Protein AF-A0A1M6PK10-F1 (afdb_monomer_lite)

Secondary structure (DSSP, 8-state):
----TTPPPSEEEEEETTEEEEEEEETTTTEEEEEEEE--SGGG--TT-TTHHHHHHHHHHHTT--GGG-GGGG--S--SSS--EEEEEE-TTS-EEEEEEE----GGG---

Radius of gyration: 14.65 Å; chains: 1; bounding box: 34×31×40 Å

Sequence (112 aa):
MFICLGCVADYVSIFTDGILYEYTYDSSLKKYKEKSKQVSVEDLVFEGGAQDDIKEIYESVVANENWNKNPKKYGDENCFDGSQTFYTVYKTDNQIESMYMRCWTPTDFRNE

pLDDT: mean 78.81, std 11.25, range [48.25, 96.19]

Structure (mmCIF, N/CA/C/O backbone):
data_AF-A0A1M6PK10-F1
#
_entry.id   AF-A0A1M6PK10-F1
#
loop_
_atom_site.group_PDB
_atom_site.id
_atom_site.type_symbol
_atom_site.label_atom_id
_atom_site.label_alt_id
_atom_site.label_comp_id
_atom_site.label_asym_id
_atom_site.label_entity_id
_atom_site.label_seq_id
_atom_site.pdbx_PDB_ins_code
_atom_site.Cartn_x
_atom_site.Cartn_y
_atom_site.Cartn_z
_atom_site.occupancy
_atom_site.B_iso_or_equiv
_atom_site.auth_seq_id
_atom_site.auth_comp_id
_atom_site.auth_asym_id
_atom_site.auth_atom_id
_atom_site.pdbx_PDB_model_num
ATOM 1 N N . MET A 1 1 ? 13.607 -3.681 16.629 1.00 52.03 1 MET A N 1
ATOM 2 C CA . MET A 1 1 ? 12.131 -3.741 16.673 1.00 52.03 1 MET A CA 1
ATOM 3 C C . MET A 1 1 ? 11.727 -5.119 16.168 1.00 52.03 1 MET A C 1
ATOM 5 O O . MET A 1 1 ? 12.350 -5.573 15.220 1.00 52.03 1 MET A O 1
ATOM 9 N N . PHE A 1 2 ? 10.812 -5.828 16.832 1.00 55.81 2 PHE A N 1
ATOM 10 C CA . PHE A 1 2 ? 10.370 -7.158 16.386 1.00 55.81 2 PHE A CA 1
ATOM 11 C C . PHE A 1 2 ? 9.058 -7.025 15.616 1.00 55.81 2 PHE A C 1
ATOM 13 O O . PHE A 1 2 ? 8.165 -6.306 16.059 1.00 55.81 2 PHE A O 1
ATOM 20 N N . ILE A 1 3 ? 8.938 -7.737 14.495 1.00 62.16 3 ILE A N 1
ATOM 21 C CA . ILE A 1 3 ? 7.671 -7.882 13.774 1.00 62.16 3 ILE A CA 1
ATOM 22 C C . ILE A 1 3 ? 6.715 -8.651 14.688 1.00 62.16 3 ILE A C 1
ATOM 24 O O . ILE A 1 3 ? 6.988 -9.795 15.055 1.00 62.16 3 ILE A O 1
ATOM 28 N N . CYS A 1 4 ? 5.601 -8.029 15.066 1.00 68.94 4 CYS A N 1
ATOM 29 C CA . CYS A 1 4 ? 4.554 -8.713 15.811 1.00 68.94 4 CYS A CA 1
ATOM 30 C C . CYS A 1 4 ? 3.501 -9.273 14.851 1.00 68.94 4 CYS A C 1
ATOM 32 O O . CYS A 1 4 ? 2.744 -8.525 14.234 1.00 68.94 4 CYS A O 1
ATOM 34 N N . LEU A 1 5 ? 3.418 -10.600 14.766 1.00 72.19 5 LEU A N 1
ATOM 35 C CA . LEU A 1 5 ? 2.358 -11.279 14.026 1.00 72.19 5 LEU A CA 1
ATOM 36 C C . LEU A 1 5 ? 1.073 -11.302 14.863 1.00 72.19 5 LEU A C 1
ATOM 38 O O . LEU A 1 5 ? 1.080 -11.748 16.008 1.00 72.19 5 LEU A O 1
ATOM 42 N N . GLY A 1 6 ? -0.029 -10.817 14.288 1.00 75.81 6 GLY A N 1
ATOM 43 C CA . GLY A 1 6 ? -1.326 -10.720 14.968 1.00 75.81 6 GLY A CA 1
ATOM 44 C C . GLY A 1 6 ? -1.508 -9.464 15.828 1.00 75.81 6 GLY A C 1
ATOM 45 O O . GLY A 1 6 ? -2.573 -9.291 16.420 1.00 75.81 6 GLY A O 1
ATOM 46 N N . CYS A 1 7 ? -0.511 -8.575 15.883 1.00 83.88 7 CYS A N 1
ATOM 47 C CA . CYS A 1 7 ? -0.708 -7.239 16.433 1.00 83.88 7 CYS A CA 1
ATOM 48 C C . CYS A 1 7 ? -1.538 -6.372 15.485 1.00 83.88 7 CYS A C 1
ATOM 50 O O . CYS A 1 7 ? -1.535 -6.548 14.267 1.00 83.88 7 CYS A O 1
ATOM 52 N N . VAL A 1 8 ? -2.236 -5.406 16.074 1.00 86.25 8 VAL A N 1
ATOM 53 C CA . VAL A 1 8 ? -2.940 -4.369 15.327 1.00 86.25 8 VAL A CA 1
ATOM 54 C C . VAL A 1 8 ? -1.909 -3.456 14.667 1.00 86.25 8 VAL A C 1
ATOM 56 O O . VAL A 1 8 ? -0.956 -3.043 15.324 1.00 86.25 8 VAL A O 1
ATOM 59 N N . ALA A 1 9 ? -2.094 -3.160 13.382 1.00 85.94 9 ALA A N 1
ATOM 60 C CA . ALA A 1 9 ? -1.279 -2.179 12.681 1.00 85.94 9 ALA A CA 1
ATOM 61 C C . ALA A 1 9 ? -1.741 -0.765 13.054 1.00 85.94 9 ALA A C 1
ATOM 63 O O . ALA A 1 9 ? -2.940 -0.490 13.089 1.00 85.94 9 ALA A O 1
ATOM 64 N N . ASP A 1 10 ? -0.801 0.145 13.298 1.00 85.69 10 ASP A N 1
ATOM 65 C CA . ASP A 1 10 ? -1.141 1.540 13.597 1.00 85.69 10 ASP A CA 1
ATOM 66 C C . ASP A 1 10 ? -1.719 2.259 12.370 1.00 85.69 10 ASP A C 1
ATOM 68 O O . ASP A 1 10 ? -2.619 3.095 12.500 1.00 85.69 10 ASP A O 1
ATOM 72 N N . TYR A 1 11 ? -1.241 1.899 11.176 1.00 86.94 11 TYR A N 1
ATOM 73 C CA . TYR A 1 11 ? -1.631 2.496 9.904 1.00 86.94 11 TYR A CA 1
ATOM 74 C C . TYR A 1 11 ? -1.709 1.436 8.795 1.00 86.94 11 TYR A C 1
ATOM 76 O O . TYR A 1 11 ? -0.841 0.569 8.697 1.00 86.94 11 TYR A O 1
ATOM 84 N N . VAL A 1 12 ? -2.754 1.501 7.968 1.00 89.00 12 VAL A N 1
ATOM 85 C CA . VAL A 1 12 ? -2.955 0.639 6.793 1.00 89.00 12 VAL A CA 1
ATOM 86 C C . VAL A 1 12 ? -3.429 1.499 5.627 1.00 89.00 12 VAL A C 1
ATOM 88 O O . VAL A 1 12 ? -4.376 2.266 5.784 1.00 89.00 12 VAL A O 1
ATOM 91 N N . SER A 1 13 ? -2.823 1.316 4.454 1.00 89.56 13 SER A N 1
ATOM 92 C CA . SER A 1 13 ? -3.229 1.990 3.218 1.00 89.56 13 SER A CA 1
ATOM 93 C C . SER A 1 13 ? -3.573 0.988 2.132 1.00 89.56 13 SER A C 1
ATOM 95 O O . SER A 1 13 ? -2.850 0.015 1.925 1.00 89.56 13 SER A O 1
ATOM 97 N N . ILE A 1 14 ? -4.682 1.234 1.438 1.00 89.75 14 ILE A N 1
ATOM 98 C CA . ILE A 1 14 ? -5.185 0.398 0.348 1.00 89.75 14 ILE A CA 1
ATOM 99 C C . ILE A 1 14 ? -5.479 1.306 -0.839 1.00 89.75 14 ILE A C 1
ATOM 101 O O . ILE A 1 14 ? -6.290 2.224 -0.731 1.00 89.75 14 ILE A O 1
ATOM 105 N N . PHE A 1 15 ? -4.839 1.038 -1.973 1.00 89.25 15 PHE A N 1
ATOM 106 C CA . PHE A 1 15 ? -5.110 1.732 -3.226 1.00 89.25 15 PHE A CA 1
ATOM 107 C C . PHE A 1 15 ? -5.795 0.780 -4.206 1.00 89.25 15 PHE A C 1
ATOM 109 O O . PHE A 1 15 ? -5.266 -0.290 -4.503 1.00 89.25 15 PHE A O 1
ATOM 116 N N . THR A 1 16 ? -6.975 1.163 -4.688 1.00 89.00 16 THR A N 1
ATOM 117 C CA . THR A 1 16 ? -7.750 0.392 -5.669 1.00 89.00 16 THR A CA 1
ATOM 118 C C . THR A 1 16 ? -8.573 1.337 -6.527 1.00 89.00 16 THR A C 1
ATOM 120 O O . THR A 1 16 ? -9.174 2.274 -6.006 1.00 89.00 16 THR A O 1
ATOM 123 N N . ASP A 1 17 ? -8.595 1.106 -7.840 1.00 86.12 17 ASP A N 1
ATOM 124 C CA . ASP A 1 17 ? -9.446 1.824 -8.801 1.00 86.12 17 ASP A CA 1
ATOM 125 C C . ASP A 1 17 ? -9.423 3.365 -8.667 1.00 86.12 17 ASP A C 1
ATOM 127 O O . ASP A 1 17 ? -10.453 4.031 -8.774 1.00 86.12 17 ASP A O 1
ATOM 131 N N . GLY A 1 18 ? -8.248 3.952 -8.400 1.00 88.06 18 GLY A N 1
ATOM 132 C CA . GLY A 1 18 ? -8.095 5.407 -8.235 1.00 88.06 18 GLY A CA 1
ATOM 133 C C . GLY A 1 18 ? -8.624 5.961 -6.905 1.00 88.06 18 GLY A C 1
ATOM 134 O O . GLY A 1 18 ? -8.842 7.167 -6.764 1.00 88.06 18 GLY A O 1
ATOM 135 N N . ILE A 1 19 ? -8.856 5.096 -5.918 1.00 91.50 19 ILE A N 1
ATOM 136 C CA . ILE A 1 19 ? -9.257 5.470 -4.564 1.00 91.50 19 ILE A CA 1
ATOM 137 C C . ILE A 1 19 ? -8.180 5.000 -3.592 1.00 91.50 19 ILE A C 1
ATOM 139 O O . ILE A 1 19 ? -7.813 3.824 -3.567 1.00 91.50 19 ILE A O 1
ATOM 143 N N . LEU A 1 20 ? -7.698 5.925 -2.766 1.00 91.81 20 LEU A N 1
ATOM 144 C CA . LEU A 1 20 ? -6.823 5.622 -1.643 1.00 91.81 20 LEU A CA 1
ATOM 145 C C . LEU A 1 20 ? -7.639 5.615 -0.354 1.00 91.81 20 LEU A C 1
ATOM 147 O O . LEU A 1 20 ? -8.188 6.647 0.038 1.00 91.81 20 LEU A O 1
ATOM 151 N N . TYR A 1 21 ? -7.682 4.457 0.294 1.00 93.06 21 TYR A N 1
ATOM 152 C CA . TYR A 1 21 ? -8.220 4.263 1.633 1.00 93.06 21 TYR A CA 1
ATOM 153 C C . TYR A 1 21 ? -7.073 4.239 2.638 1.00 93.06 21 TYR A C 1
ATOM 155 O O . TYR A 1 21 ? -6.098 3.511 2.461 1.00 93.06 21 TYR A O 1
ATOM 163 N N . GLU A 1 22 ? -7.207 5.011 3.706 1.00 92.62 22 GLU A N 1
ATOM 164 C CA . GLU A 1 22 ? -6.247 5.108 4.798 1.00 92.62 22 GLU A CA 1
ATOM 165 C C . GLU A 1 22 ? -6.956 4.787 6.113 1.00 92.62 22 GLU A C 1
ATOM 167 O O . GLU A 1 22 ? -7.971 5.394 6.464 1.00 92.62 22 GLU A O 1
ATOM 172 N N . TYR A 1 23 ? -6.400 3.845 6.863 1.00 94.00 23 TYR A N 1
ATOM 173 C CA . TYR A 1 23 ? -6.914 3.396 8.146 1.00 94.00 23 TYR A CA 1
ATOM 174 C C . TYR A 1 23 ? -5.883 3.682 9.226 1.00 94.00 23 TYR A C 1
ATOM 176 O O . TYR A 1 23 ? -4.754 3.210 9.152 1.00 94.00 23 TYR A O 1
ATOM 184 N N . THR A 1 24 ? -6.274 4.416 10.264 1.00 94.31 24 THR A N 1
ATOM 185 C CA . THR A 1 24 ? -5.438 4.631 11.456 1.00 94.31 24 THR A CA 1
ATOM 186 C C . THR A 1 24 ? -6.108 4.000 12.662 1.00 94.31 24 THR A C 1
ATOM 188 O O . THR A 1 24 ? -7.291 4.255 12.909 1.00 94.31 24 THR A O 1
ATOM 191 N N . TYR A 1 25 ? -5.387 3.177 13.420 1.00 93.94 25 TYR A N 1
ATOM 192 C CA . TYR A 1 25 ? -5.951 2.562 14.614 1.00 93.94 25 TYR A CA 1
ATOM 193 C C . TYR A 1 25 ? -6.084 3.583 15.749 1.00 93.94 25 TYR A C 1
ATOM 195 O O . TYR A 1 25 ? -5.116 4.203 16.183 1.00 93.94 25 TYR A O 1
ATOM 203 N N . ASP A 1 26 ? -7.302 3.758 16.257 1.00 94.38 26 ASP A N 1
ATOM 204 C CA . ASP A 1 26 ? -7.568 4.554 17.448 1.00 94.38 26 ASP A CA 1
ATOM 205 C C . ASP A 1 26 ? -7.573 3.638 18.674 1.00 94.38 26 ASP A C 1
ATOM 207 O O . ASP A 1 26 ? -8.531 2.898 18.917 1.00 94.38 26 ASP A O 1
ATOM 211 N N . SER A 1 27 ? -6.505 3.706 19.469 1.00 91.88 27 SER A N 1
ATOM 212 C CA . SER A 1 27 ? -6.340 2.889 20.674 1.00 91.88 27 SER A CA 1
ATOM 213 C C . SER A 1 27 ? -7.371 3.191 21.766 1.00 91.88 27 SER A C 1
ATOM 215 O O . SER A 1 27 ? -7.719 2.293 22.535 1.00 91.88 27 SER A O 1
ATOM 217 N N . SER A 1 28 ? -7.914 4.414 21.813 1.00 94.69 28 SER A N 1
ATOM 218 C CA . SER A 1 28 ? -8.947 4.799 22.782 1.00 94.69 28 SER A CA 1
ATOM 219 C C . SER A 1 28 ? -10.300 4.168 22.447 1.00 94.69 28 SER A C 1
ATOM 221 O O . SER A 1 28 ? -11.034 3.748 23.341 1.00 94.69 28 SER A O 1
ATOM 223 N N . LEU A 1 29 ? -10.601 4.041 21.152 1.00 94.44 29 LEU A N 1
ATOM 224 C CA . LEU A 1 29 ? -11.852 3.473 20.647 1.00 94.44 29 LEU A CA 1
ATOM 225 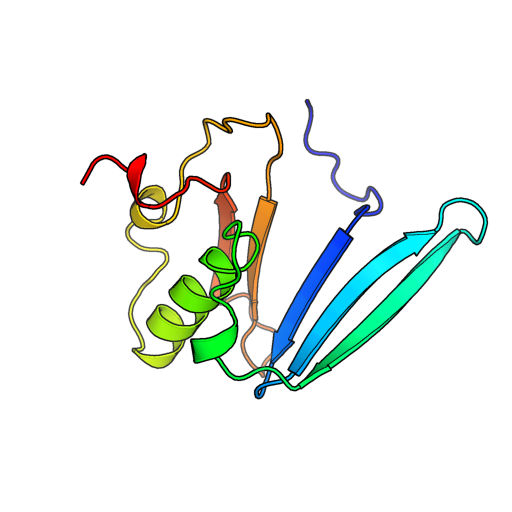C C . LEU A 1 29 ? -11.735 1.994 20.257 1.00 94.44 29 LEU A C 1
ATOM 227 O O . LEU A 1 29 ? -12.748 1.372 19.941 1.00 94.44 29 LEU A O 1
ATOM 231 N N . LYS A 1 30 ? -10.515 1.444 20.262 1.00 92.81 30 LYS A N 1
ATOM 232 C CA . LYS A 1 30 ? -10.168 0.090 19.806 1.00 92.81 30 LYS A CA 1
ATOM 233 C C . LYS A 1 30 ? -10.713 -0.237 18.412 1.00 92.81 30 LYS A C 1
ATOM 235 O O . LYS A 1 30 ? -11.230 -1.327 18.174 1.00 92.81 30 LYS A O 1
ATOM 240 N N . LYS A 1 31 ? -10.637 0.725 17.491 1.00 95.06 31 LYS A N 1
ATOM 241 C CA . LYS A 1 31 ? -11.123 0.574 16.112 1.00 95.06 31 LYS A CA 1
ATOM 242 C C . LYS A 1 31 ? -10.320 1.425 15.142 1.00 95.06 31 LYS A C 1
ATOM 244 O O . LYS A 1 31 ? -9.726 2.424 15.539 1.00 95.06 31 LYS A O 1
ATOM 249 N N . TYR A 1 32 ? -10.370 1.070 13.865 1.00 95.81 32 TYR A N 1
ATOM 250 C CA . TYR A 1 32 ? -9.801 1.900 12.811 1.00 95.81 32 TYR A CA 1
ATOM 251 C C . TYR A 1 32 ? -10.690 3.108 12.501 1.00 95.81 32 TYR A C 1
ATOM 253 O O . TYR A 1 32 ? -11.921 3.019 12.486 1.00 95.81 32 TYR A O 1
ATOM 261 N N . LYS A 1 33 ? -10.042 4.244 12.248 1.00 96.19 33 LYS A N 1
ATOM 262 C CA . LYS A 1 33 ? -10.624 5.424 11.612 1.00 96.19 33 LYS A CA 1
ATOM 263 C C . LYS A 1 33 ? -10.253 5.389 10.137 1.00 96.19 33 LYS A C 1
ATOM 265 O O . LYS A 1 33 ? -9.071 5.432 9.816 1.00 96.19 33 LYS A O 1
ATOM 270 N N . GLU A 1 34 ? -11.263 5.308 9.283 1.00 95.56 34 GLU A N 1
ATOM 271 C CA . GLU A 1 34 ? -11.109 5.325 7.830 1.00 95.56 34 GLU A CA 1
ATOM 272 C C . GLU A 1 34 ? -11.129 6.762 7.299 1.00 95.56 34 GLU A C 1
ATOM 274 O O . GLU A 1 34 ? -11.912 7.603 7.757 1.00 95.56 34 GLU A O 1
ATOM 279 N N . LYS A 1 35 ? -10.285 7.027 6.307 1.00 94.88 35 LYS A N 1
ATOM 280 C CA . LYS A 1 3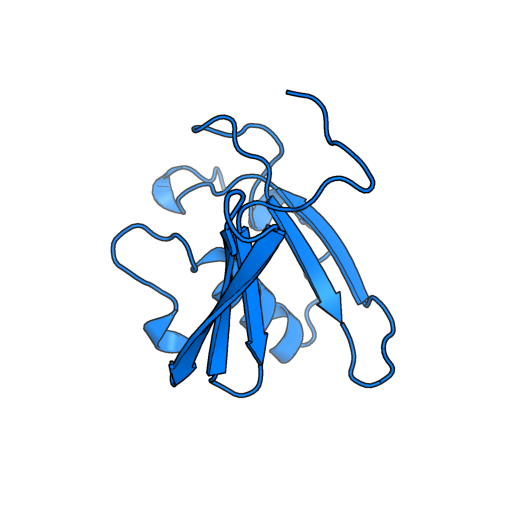5 ? -10.375 8.164 5.395 1.00 94.88 35 LYS A CA 1
ATOM 281 C C . LYS A 1 35 ? -10.205 7.645 3.974 1.00 94.88 35 LYS A C 1
ATOM 283 O O . LYS A 1 35 ? -9.404 6.748 3.744 1.00 94.88 35 LYS A O 1
ATOM 288 N N . SER A 1 36 ? -10.921 8.233 3.026 1.00 93.81 36 SER A N 1
ATOM 289 C CA . SER A 1 36 ? -10.783 7.900 1.610 1.00 93.81 36 SER A CA 1
ATOM 290 C C . SER A 1 36 ? -10.648 9.164 0.779 1.00 93.81 36 SER A C 1
ATOM 292 O O . SER A 1 36 ? -11.346 10.149 1.038 1.00 93.81 36 SER A O 1
ATOM 294 N N . LYS A 1 37 ? -9.816 9.122 -0.258 1.00 91.94 37 LYS A N 1
ATOM 295 C CA . LYS A 1 37 ? -9.737 10.175 -1.274 1.00 91.94 37 LYS A CA 1
ATOM 296 C C . LYS A 1 37 ? -9.665 9.559 -2.665 1.00 91.94 37 LYS A C 1
ATOM 298 O O . LYS A 1 37 ? -9.014 8.533 -2.853 1.00 91.94 37 LYS A O 1
ATOM 303 N N . GLN A 1 38 ? -10.316 10.199 -3.634 1.00 92.12 38 GLN A N 1
ATOM 304 C CA . GLN A 1 38 ? -9.990 9.948 -5.035 1.00 92.12 38 GLN A CA 1
ATOM 305 C C . GLN A 1 38 ? -8.614 10.541 -5.310 1.00 92.12 38 GLN A C 1
ATOM 307 O O . GLN A 1 38 ? -8.348 11.688 -4.945 1.00 92.12 38 GLN A O 1
ATOM 312 N N . VAL A 1 39 ? -7.740 9.743 -5.906 1.00 88.69 39 VAL A N 1
ATOM 313 C CA . VAL A 1 39 ? -6.377 10.137 -6.244 1.00 88.69 39 VAL A CA 1
ATOM 314 C C . VAL A 1 39 ? -5.985 9.418 -7.526 1.00 88.69 39 VAL A C 1
ATOM 316 O O . VAL A 1 39 ? -6.222 8.216 -7.669 1.00 88.69 39 VAL A O 1
ATOM 319 N N . SER A 1 40 ? -5.441 10.162 -8.485 1.00 86.62 40 SER A N 1
ATOM 320 C CA . SER A 1 40 ? -4.863 9.544 -9.675 1.00 86.62 40 SER A CA 1
ATOM 321 C C . SER A 1 40 ? -3.573 8.810 -9.296 1.00 86.62 40 SER A C 1
ATOM 323 O O . SER A 1 40 ? -2.971 9.084 -8.256 1.00 86.62 40 SER A O 1
ATOM 325 N N . VAL A 1 41 ? -3.138 7.864 -10.125 1.00 83.69 41 VAL A N 1
ATOM 326 C CA . VAL A 1 41 ? -1.871 7.149 -9.894 1.00 83.69 41 VAL A CA 1
ATOM 327 C C . VAL A 1 41 ? -0.699 8.129 -9.963 1.00 83.69 41 VAL A C 1
ATOM 329 O O . VAL A 1 41 ? 0.274 8.008 -9.222 1.00 83.69 41 VAL A O 1
ATOM 332 N N . GLU A 1 42 ? -0.808 9.134 -10.826 1.00 81.31 42 GLU A N 1
ATOM 333 C CA . GLU A 1 42 ? 0.174 10.191 -11.010 1.00 81.31 42 GLU A CA 1
ATOM 334 C C . GLU A 1 42 ? 0.335 11.039 -9.740 1.00 81.31 42 GLU A C 1
ATOM 336 O O . GLU A 1 42 ? 1.466 11.360 -9.372 1.00 81.31 42 GLU A O 1
ATOM 341 N N . ASP A 1 43 ? -0.772 11.306 -9.039 1.00 78.94 43 ASP A N 1
ATOM 342 C CA . ASP A 1 43 ? -0.833 12.106 -7.808 1.00 78.94 43 ASP A CA 1
ATOM 343 C C . ASP A 1 43 ? -0.474 11.319 -6.530 1.00 78.94 43 ASP A C 1
ATOM 345 O O . ASP A 1 43 ? -0.462 11.890 -5.436 1.00 78.94 43 ASP A O 1
ATOM 349 N N . LEU A 1 44 ? -0.173 10.016 -6.634 1.00 76.81 44 LEU A N 1
ATOM 350 C CA . LEU A 1 44 ? 0.397 9.245 -5.517 1.00 76.81 44 LEU A CA 1
ATOM 351 C C . LEU A 1 44 ? 1.819 9.714 -5.160 1.00 76.81 44 LEU A C 1
ATOM 353 O O . LEU A 1 44 ? 2.287 9.441 -4.058 1.00 76.81 44 LEU A O 1
ATOM 357 N N . VAL A 1 45 ? 2.497 10.441 -6.053 1.00 67.06 45 VAL A N 1
ATOM 358 C CA . VAL A 1 45 ? 3.807 11.049 -5.778 1.00 67.06 45 VAL A CA 1
ATOM 359 C C . VAL A 1 45 ? 3.593 12.359 -5.020 1.00 67.06 45 VAL A C 1
ATOM 361 O O . VAL A 1 45 ? 3.409 13.417 -5.619 1.00 67.06 45 VAL A O 1
ATOM 364 N N . PHE A 1 46 ? 3.551 12.298 -3.691 1.00 58.91 46 PHE A N 1
ATOM 365 C CA . PHE A 1 46 ? 3.392 13.488 -2.848 1.00 58.91 46 PHE A CA 1
ATOM 366 C C . PHE A 1 46 ? 4.754 14.076 -2.446 1.00 58.91 46 PHE A C 1
ATOM 368 O O . PHE A 1 46 ? 5.743 13.350 -2.342 1.00 58.91 46 PHE A O 1
ATOM 375 N N . GLU A 1 47 ? 4.809 15.375 -2.126 1.00 48.25 47 GLU A N 1
ATOM 376 C CA . GLU A 1 47 ? 5.961 15.968 -1.428 1.00 48.25 47 GLU A CA 1
ATOM 377 C C . GLU A 1 47 ? 6.227 15.195 -0.120 1.00 48.25 47 GLU A C 1
ATOM 379 O O . GLU A 1 47 ? 5.428 15.238 0.816 1.00 48.25 47 GLU A O 1
ATOM 384 N N . GLY A 1 48 ? 7.337 14.452 -0.066 1.00 55.03 48 GLY A N 1
ATOM 385 C CA . GLY A 1 48 ? 7.713 13.598 1.070 1.00 55.03 48 GLY A CA 1
ATOM 386 C C . GLY A 1 48 ? 7.614 12.087 0.820 1.00 55.03 48 GLY A C 1
ATOM 387 O O . GLY A 1 48 ? 7.982 11.319 1.701 1.00 55.03 48 GLY A O 1
ATOM 388 N N . GLY A 1 49 ? 7.144 11.657 -0.357 1.00 62.91 49 GLY A N 1
ATOM 389 C CA . GLY A 1 49 ? 7.340 10.312 -0.919 1.00 62.91 49 GLY A CA 1
ATOM 390 C C . GLY A 1 49 ? 6.641 9.132 -0.235 1.00 62.91 49 GLY A C 1
ATOM 391 O O . GLY A 1 49 ? 6.832 7.986 -0.635 1.00 62.91 49 GLY A O 1
ATOM 392 N N . ALA A 1 50 ? 5.784 9.374 0.760 1.00 63.25 50 ALA A N 1
ATOM 393 C CA . ALA A 1 50 ? 5.135 8.321 1.553 1.00 63.25 50 ALA A CA 1
ATOM 394 C C . ALA A 1 50 ? 4.299 7.301 0.741 1.00 63.25 50 ALA A C 1
ATOM 396 O O . ALA A 1 50 ? 3.931 6.254 1.270 1.00 63.25 50 ALA A O 1
ATOM 397 N N . GLN A 1 51 ? 3.960 7.608 -0.515 1.00 73.00 51 GLN A N 1
ATOM 398 C CA . GLN A 1 51 ? 3.099 6.796 -1.385 1.00 73.00 51 GLN A CA 1
ATOM 399 C C . GLN A 1 51 ? 3.775 6.397 -2.713 1.00 73.00 51 GLN A C 1
ATOM 401 O O . GLN A 1 51 ? 3.169 5.668 -3.500 1.00 73.00 51 GLN A O 1
ATOM 406 N N . ASP A 1 52 ? 5.040 6.775 -2.933 1.00 76.88 52 ASP A N 1
ATOM 407 C CA . ASP A 1 52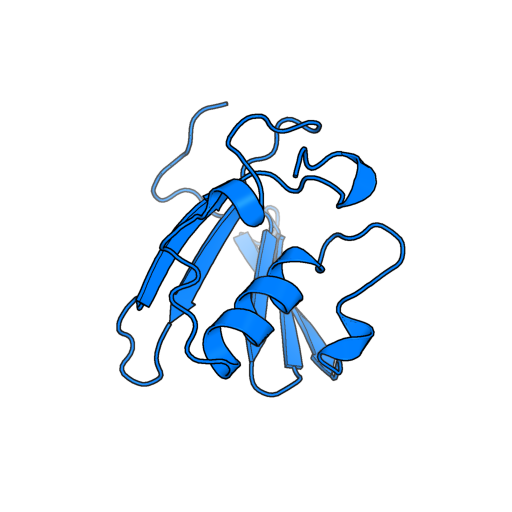 ? 5.807 6.461 -4.156 1.00 76.88 52 ASP A CA 1
ATOM 408 C C . ASP A 1 52 ? 5.885 4.948 -4.386 1.00 76.88 52 ASP A C 1
ATOM 410 O O . ASP A 1 52 ? 5.648 4.420 -5.469 1.00 76.88 52 ASP A O 1
ATOM 414 N N . ASP A 1 53 ? 6.104 4.241 -3.290 1.00 78.00 53 ASP A N 1
ATOM 415 C CA . ASP A 1 53 ? 6.150 2.797 -3.179 1.00 78.00 53 ASP A CA 1
ATOM 416 C C . ASP A 1 53 ? 4.859 2.100 -3.654 1.00 78.00 53 ASP A C 1
ATOM 418 O O . ASP A 1 53 ? 4.914 0.997 -4.209 1.00 78.00 53 ASP A O 1
ATOM 422 N N . ILE A 1 54 ? 3.694 2.721 -3.431 1.00 82.62 54 ILE A N 1
ATOM 423 C CA . ILE A 1 54 ? 2.398 2.211 -3.903 1.00 82.62 54 ILE A CA 1
ATOM 424 C C . ILE A 1 54 ? 2.301 2.398 -5.416 1.00 82.62 54 ILE A C 1
ATOM 426 O O . ILE A 1 54 ? 1.897 1.467 -6.114 1.00 82.62 54 ILE A O 1
ATOM 430 N N . LYS A 1 55 ? 2.710 3.566 -5.925 1.00 84.62 55 LYS A N 1
ATOM 431 C CA . LYS A 1 55 ? 2.726 3.859 -7.361 1.00 84.62 55 LYS A CA 1
ATOM 432 C C . LYS A 1 55 ? 3.628 2.891 -8.122 1.00 84.62 55 LYS A C 1
ATOM 434 O O . LYS A 1 55 ? 3.172 2.273 -9.077 1.00 84.62 55 LYS A O 1
ATOM 439 N N . GLU A 1 56 ? 4.868 2.703 -7.677 1.00 81.81 56 GLU A N 1
ATOM 440 C CA . GLU A 1 56 ? 5.832 1.827 -8.355 1.00 81.81 56 GLU A CA 1
ATOM 441 C C . GLU A 1 56 ? 5.365 0.365 -8.403 1.00 81.81 56 GLU A C 1
ATOM 443 O O . GLU A 1 56 ? 5.515 -0.306 -9.431 1.00 81.81 56 GLU A O 1
ATOM 448 N N . ILE A 1 57 ? 4.779 -0.142 -7.308 1.00 83.19 57 ILE A N 1
ATOM 449 C CA . ILE A 1 57 ? 4.174 -1.481 -7.297 1.00 83.19 57 ILE A CA 1
ATOM 450 C C . ILE A 1 57 ? 3.007 -1.527 -8.279 1.00 83.19 57 ILE A C 1
ATOM 452 O O . ILE A 1 57 ? 2.940 -2.449 -9.088 1.00 83.19 57 ILE A O 1
ATOM 456 N N . TYR A 1 58 ? 2.102 -0.549 -8.218 1.00 85.69 58 TYR A N 1
ATOM 457 C CA . TYR A 1 58 ? 0.925 -0.503 -9.078 1.00 85.69 58 TYR A CA 1
ATOM 458 C C . TYR A 1 58 ? 1.310 -0.506 -10.563 1.00 85.69 58 TYR A C 1
ATOM 460 O O . TYR A 1 58 ? 0.813 -1.333 -11.323 1.00 85.69 58 TYR A O 1
ATOM 468 N N . GLU A 1 59 ? 2.242 0.356 -10.969 1.00 85.88 59 GLU A N 1
ATOM 469 C CA . GLU A 1 59 ? 2.738 0.432 -12.346 1.00 85.88 59 GLU A CA 1
ATOM 470 C C . GLU A 1 59 ? 3.391 -0.884 -12.788 1.00 85.88 59 GLU A C 1
ATOM 472 O O . GLU A 1 59 ? 3.118 -1.360 -13.891 1.00 85.88 59 GLU A O 1
ATOM 477 N N . SER A 1 60 ? 4.182 -1.522 -11.916 1.00 83.50 60 SER A N 1
ATOM 478 C CA . SER A 1 60 ? 4.816 -2.814 -12.218 1.00 83.50 60 SER A CA 1
ATOM 479 C C . SER A 1 60 ? 3.779 -3.935 -12.392 1.00 83.50 60 SER A C 1
ATOM 481 O O . SER A 1 60 ? 3.887 -4.742 -13.315 1.00 83.50 60 SER A O 1
ATOM 483 N N . VAL A 1 61 ? 2.745 -3.969 -11.542 1.00 82.88 61 VAL A N 1
ATOM 484 C CA . VAL A 1 61 ? 1.636 -4.936 -11.634 1.00 82.88 61 VAL A CA 1
ATOM 485 C C . VAL A 1 61 ? 0.825 -4.715 -12.913 1.00 82.88 61 VAL A C 1
ATOM 487 O O . VAL A 1 61 ? 0.555 -5.672 -13.637 1.00 82.88 61 VAL A O 1
ATOM 490 N N . VAL A 1 62 ? 0.484 -3.465 -13.246 1.00 83.69 62 VAL A N 1
ATOM 491 C CA . VAL A 1 62 ? -0.250 -3.121 -14.479 1.00 83.69 62 VAL A CA 1
ATOM 492 C C . VAL A 1 62 ? 0.555 -3.472 -15.731 1.00 83.69 62 VAL A C 1
ATOM 494 O O . VAL A 1 62 ? -0.008 -3.979 -16.701 1.00 83.69 62 VAL A O 1
ATOM 497 N N . ALA A 1 63 ? 1.873 -3.264 -15.708 1.00 85.06 63 ALA A N 1
ATOM 498 C CA . ALA A 1 63 ? 2.775 -3.661 -16.786 1.00 85.06 63 ALA A CA 1
ATOM 499 C C . ALA A 1 63 ? 2.983 -5.188 -16.884 1.00 85.06 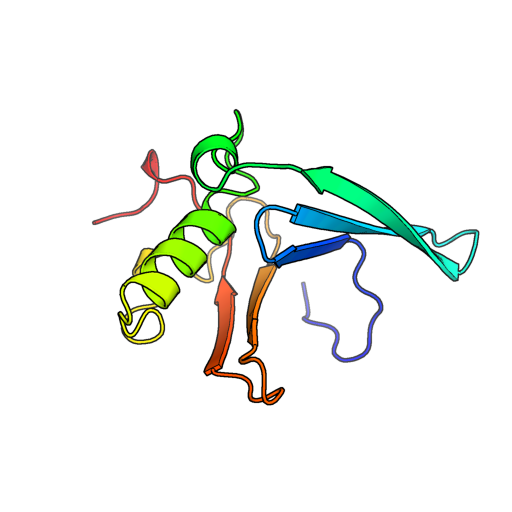63 ALA A C 1
ATOM 501 O O . ALA A 1 63 ? 3.673 -5.655 -17.793 1.00 85.06 63 ALA A O 1
ATOM 502 N N . ASN A 1 64 ? 2.385 -5.973 -15.975 1.00 80.62 64 ASN A N 1
ATOM 503 C CA . ASN A 1 64 ? 2.597 -7.414 -15.828 1.00 80.62 64 ASN A CA 1
ATOM 504 C C . ASN A 1 64 ? 4.091 -7.763 -15.669 1.00 80.62 64 ASN A C 1
ATOM 506 O O . ASN A 1 64 ? 4.566 -8.818 -16.106 1.00 80.62 64 ASN A O 1
ATOM 510 N N . GLU A 1 65 ? 4.851 -6.853 -15.059 1.00 80.50 65 GLU A N 1
ATOM 511 C CA . GLU A 1 65 ? 6.220 -7.110 -14.659 1.00 80.50 65 GLU A CA 1
ATOM 512 C C . GLU A 1 65 ? 6.219 -7.979 -13.410 1.00 80.50 65 GLU A C 1
ATOM 514 O O . GLU A 1 65 ? 5.412 -7.809 -12.495 1.00 80.50 65 GLU A O 1
ATOM 519 N N . ASN A 1 66 ? 7.184 -8.896 -13.331 1.00 76.50 66 ASN A N 1
ATOM 520 C CA . ASN A 1 66 ? 7.379 -9.640 -12.103 1.00 76.50 66 ASN A CA 1
ATOM 521 C C . ASN A 1 66 ? 8.107 -8.764 -11.074 1.00 76.50 66 ASN A C 1
ATOM 523 O O . ASN A 1 66 ? 9.312 -8.914 -10.859 1.00 76.50 66 ASN A O 1
ATOM 527 N N . TRP A 1 67 ? 7.378 -7.832 -10.461 1.00 77.00 67 TRP A N 1
ATOM 528 C CA . TRP A 1 67 ? 7.902 -6.865 -9.492 1.00 77.00 67 TRP A CA 1
ATOM 529 C C . TRP A 1 67 ? 8.593 -7.544 -8.299 1.00 77.00 67 TRP A C 1
ATOM 531 O O . TRP A 1 67 ? 9.507 -6.997 -7.685 1.00 77.00 67 TRP A O 1
ATOM 541 N N . ASN A 1 68 ? 8.226 -8.795 -8.024 1.00 74.00 68 ASN A N 1
ATOM 542 C CA . ASN A 1 68 ? 8.800 -9.613 -6.968 1.00 74.00 68 ASN A CA 1
ATOM 543 C C . ASN A 1 68 ? 10.186 -10.212 -7.301 1.00 74.00 68 ASN A C 1
ATOM 545 O O . ASN A 1 68 ? 10.864 -10.746 -6.422 1.00 74.00 68 ASN A O 1
ATOM 549 N N . LYS A 1 69 ? 10.626 -10.120 -8.566 1.00 80.81 69 LYS A N 1
ATOM 550 C CA . LYS A 1 69 ? 11.885 -10.701 -9.057 1.00 80.81 69 LYS A CA 1
ATOM 551 C C . LYS A 1 69 ? 13.118 -9.975 -8.517 1.00 80.81 69 LYS A C 1
ATOM 553 O O . LYS A 1 69 ? 14.159 -10.603 -8.340 1.00 80.81 69 LYS A O 1
ATOM 558 N N . ASN A 1 70 ? 13.014 -8.665 -8.285 1.00 77.81 70 ASN A N 1
ATOM 559 C CA . ASN A 1 70 ? 14.080 -7.854 -7.697 1.00 77.81 70 ASN A CA 1
ATOM 560 C C . ASN A 1 70 ? 13.503 -6.845 -6.688 1.00 77.81 70 ASN A C 1
ATOM 562 O O . ASN A 1 70 ? 13.432 -5.653 -6.987 1.00 77.81 70 ASN A O 1
ATOM 566 N N . PRO A 1 71 ? 13.098 -7.300 -5.488 1.00 73.38 71 PRO A N 1
ATOM 567 C CA . PRO A 1 71 ? 12.440 -6.442 -4.504 1.00 73.38 71 PRO A CA 1
ATOM 568 C C . PRO A 1 71 ? 13.339 -5.288 -4.037 1.00 73.38 71 PRO A C 1
ATOM 570 O O . PRO A 1 71 ? 12.826 -4.215 -3.740 1.00 73.38 71 PRO A O 1
ATOM 573 N N . LYS A 1 72 ? 14.672 -5.469 -4.079 1.00 74.56 72 LYS A N 1
ATOM 574 C CA . LYS A 1 72 ? 15.670 -4.447 -3.717 1.00 74.56 72 LYS A CA 1
ATOM 575 C C . LYS A 1 72 ? 15.572 -3.164 -4.543 1.00 74.56 72 LYS A C 1
ATOM 577 O O . LYS A 1 72 ? 15.918 -2.104 -4.038 1.00 74.56 72 LYS A O 1
ATOM 582 N N . LYS A 1 73 ? 15.084 -3.249 -5.789 1.00 74.88 73 LYS A N 1
ATOM 583 C CA . LYS A 1 73 ? 14.843 -2.081 -6.658 1.00 74.88 73 LYS A CA 1
ATOM 584 C C . LYS A 1 73 ? 13.902 -1.064 -6.000 1.00 74.88 73 LYS A C 1
ATOM 586 O O . LYS A 1 73 ? 14.017 0.129 -6.253 1.00 74.88 73 LYS A O 1
ATOM 591 N N . TYR A 1 74 ? 12.983 -1.548 -5.170 1.00 70.94 74 TYR A N 1
ATOM 592 C CA . TYR A 1 74 ? 11.916 -0.749 -4.580 1.00 70.94 74 TYR A CA 1
ATOM 593 C C . TYR A 1 74 ? 12.153 -0.426 -3.094 1.00 70.94 74 TYR A C 1
ATOM 595 O O . TYR A 1 74 ? 11.263 0.112 -2.449 1.00 70.94 74 TYR A O 1
ATOM 603 N N . GLY A 1 75 ? 13.302 -0.812 -2.530 1.00 69.12 75 GLY A N 1
ATOM 604 C CA . GLY A 1 75 ? 13.632 -0.663 -1.109 1.00 69.12 75 GLY A CA 1
ATOM 605 C C . GLY A 1 75 ? 14.326 -1.903 -0.541 1.00 69.12 75 GLY A C 1
ATOM 606 O O . GLY A 1 75 ? 14.234 -2.997 -1.101 1.00 69.12 75 GLY A O 1
ATOM 607 N N . ASP A 1 76 ? 15.031 -1.749 0.577 1.00 70.69 76 ASP A N 1
ATOM 608 C CA . ASP A 1 76 ? 15.702 -2.850 1.275 1.00 70.69 76 ASP A CA 1
ATOM 609 C C . ASP A 1 76 ? 15.228 -2.977 2.736 1.00 70.69 76 ASP A C 1
ATOM 611 O O . ASP A 1 76 ? 14.212 -2.404 3.128 1.00 70.69 76 ASP A O 1
ATOM 615 N N . GLU A 1 77 ? 15.907 -3.811 3.525 1.00 69.00 77 GLU A N 1
ATOM 616 C CA . GLU A 1 77 ? 15.614 -4.014 4.951 1.00 69.00 77 GLU A CA 1
ATOM 617 C C . GLU A 1 77 ? 16.305 -2.994 5.879 1.00 69.00 77 GLU A C 1
ATOM 619 O O . GLU A 1 77 ? 16.093 -3.022 7.094 1.00 69.00 77 GLU A O 1
ATOM 624 N N . ASN A 1 78 ? 17.116 -2.086 5.326 1.00 70.00 78 ASN A N 1
ATOM 625 C CA . ASN A 1 78 ? 17.887 -1.087 6.059 1.00 70.00 78 ASN A CA 1
ATOM 626 C C . ASN A 1 78 ? 17.106 0.228 6.148 1.00 70.00 78 ASN A C 1
ATOM 628 O O . ASN A 1 78 ? 17.323 1.178 5.396 1.00 70.00 78 ASN A O 1
ATOM 632 N N . CYS A 1 79 ? 16.185 0.294 7.105 1.00 68.00 79 CYS A N 1
ATOM 633 C CA . CYS A 1 79 ? 15.299 1.445 7.228 1.00 68.00 79 CYS A CA 1
ATOM 634 C C . CYS A 1 79 ? 16.035 2.672 7.774 1.00 68.00 79 CYS A C 1
ATOM 636 O O . CYS A 1 79 ? 16.586 2.623 8.875 1.00 68.00 79 CYS A O 1
ATOM 638 N N . PHE A 1 80 ? 15.966 3.795 7.052 1.00 61.91 80 PHE A N 1
ATOM 639 C CA . PHE A 1 80 ? 16.516 5.074 7.514 1.00 61.91 80 PHE A CA 1
ATOM 640 C C . PHE A 1 80 ? 15.812 5.585 8.781 1.00 61.91 80 PHE A C 1
ATOM 642 O O . PHE A 1 80 ? 16.453 6.112 9.687 1.00 61.91 80 PHE A O 1
ATOM 649 N N . ASP A 1 81 ? 14.496 5.393 8.864 1.00 61.62 81 ASP A N 1
ATOM 650 C CA . ASP A 1 81 ? 13.648 5.817 9.981 1.00 61.62 81 ASP A CA 1
ATOM 651 C C . ASP A 1 81 ? 13.389 4.696 11.010 1.00 61.62 81 ASP A C 1
ATOM 653 O O . ASP A 1 81 ? 12.738 4.917 12.030 1.00 61.62 81 ASP A O 1
ATOM 657 N N . GLY A 1 82 ? 13.909 3.489 10.757 1.00 63.78 82 GLY A N 1
ATOM 658 C CA . GLY A 1 82 ? 13.686 2.300 11.581 1.00 63.78 82 GLY A CA 1
ATOM 659 C C . GLY A 1 82 ? 12.326 1.612 11.389 1.00 63.78 82 GLY A C 1
ATOM 660 O O . GLY A 1 82 ? 12.082 0.606 12.063 1.00 63.78 82 GLY A O 1
ATOM 661 N N . SER A 1 83 ? 11.462 2.098 10.491 1.00 67.81 83 SER A N 1
ATOM 662 C CA . SER A 1 83 ? 10.107 1.573 10.277 1.00 67.81 83 SER A CA 1
ATOM 663 C C . SER A 1 83 ? 10.061 0.575 9.120 1.00 67.81 83 SER A C 1
ATOM 665 O O . SER A 1 83 ? 10.405 0.893 7.985 1.00 67.81 83 SER A O 1
ATOM 667 N N . GLN A 1 84 ? 9.580 -0.639 9.387 1.00 73.62 84 GLN A N 1
ATOM 668 C CA . GLN A 1 84 ? 9.375 -1.663 8.360 1.00 73.62 84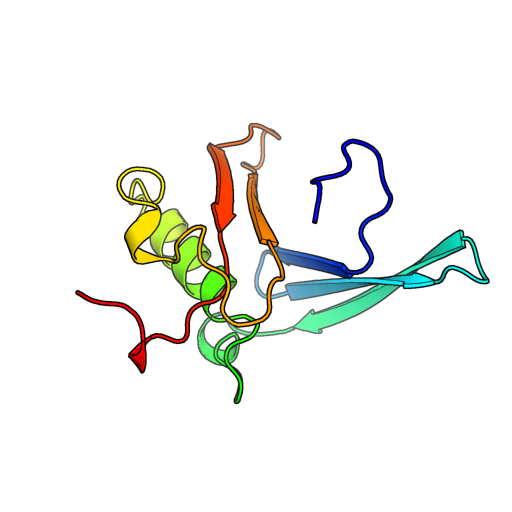 GLN A CA 1
ATOM 669 C C . GLN A 1 84 ? 7.937 -1.610 7.838 1.00 73.62 84 GLN A C 1
ATOM 671 O O . GLN A 1 84 ? 6.997 -1.649 8.632 1.00 73.62 84 GLN A O 1
ATOM 676 N N . THR A 1 85 ? 7.765 -1.583 6.514 1.00 76.31 85 THR A N 1
ATOM 677 C CA . THR A 1 85 ? 6.448 -1.589 5.861 1.00 76.31 85 THR A CA 1
ATOM 678 C C . THR A 1 85 ? 6.245 -2.890 5.088 1.00 76.31 85 THR A C 1
ATOM 680 O O . THR A 1 85 ? 7.153 -3.385 4.419 1.00 76.31 85 THR A O 1
ATOM 683 N N . PHE A 1 86 ? 5.042 -3.459 5.178 1.00 79.00 86 PHE A N 1
ATOM 684 C CA . PHE A 1 86 ? 4.649 -4.641 4.413 1.00 79.00 86 PHE A CA 1
ATOM 685 C C . PHE A 1 86 ? 3.796 -4.231 3.221 1.00 79.00 86 PHE A C 1
ATOM 687 O O . PHE A 1 86 ? 2.758 -3.594 3.383 1.00 79.00 86 PHE A O 1
ATOM 694 N N . TYR A 1 87 ? 4.201 -4.670 2.037 1.00 81.00 87 TYR A N 1
ATOM 695 C CA . TYR A 1 87 ? 3.450 -4.482 0.806 1.00 81.00 87 TYR A CA 1
ATOM 696 C C . TYR A 1 87 ? 2.912 -5.823 0.353 1.00 81.00 87 TYR A C 1
ATOM 698 O O . TYR A 1 87 ? 3.646 -6.811 0.301 1.00 81.00 87 TYR A O 1
ATOM 706 N N . THR A 1 88 ? 1.622 -5.857 0.036 1.00 84.00 88 THR A N 1
ATOM 707 C CA . THR A 1 88 ? 0.952 -7.054 -0.468 1.00 84.00 88 THR A CA 1
ATOM 708 C C . THR A 1 88 ? 0.101 -6.680 -1.665 1.00 84.00 88 THR A C 1
ATOM 710 O O . THR A 1 88 ? -0.640 -5.700 -1.605 1.00 84.00 88 THR A O 1
ATOM 713 N N . VAL A 1 89 ? 0.192 -7.472 -2.730 1.00 84.31 89 VAL A N 1
ATOM 714 C CA . VAL A 1 89 ? -0.688 -7.358 -3.896 1.00 84.31 89 VAL A CA 1
ATOM 715 C C . VAL A 1 89 ? -1.666 -8.521 -3.864 1.00 84.31 89 VAL A C 1
ATOM 717 O O . VAL A 1 89 ? -1.265 -9.687 -3.819 1.00 84.31 89 VAL A O 1
ATOM 720 N N . TYR A 1 90 ? -2.953 -8.185 -3.877 1.00 83.94 90 TYR A N 1
ATOM 721 C CA . TYR A 1 90 ? -4.041 -9.148 -3.959 1.00 83.94 90 TYR A CA 1
ATOM 722 C C . TYR A 1 90 ? -4.640 -9.112 -5.355 1.00 83.94 90 TYR A C 1
ATOM 724 O O . TYR A 1 90 ? -4.965 -8.046 -5.878 1.00 83.94 90 TYR A O 1
ATOM 732 N N . LYS A 1 91 ? -4.829 -10.293 -5.936 1.00 79.31 91 LYS A N 1
ATOM 733 C CA . LYS A 1 91 ? -5.671 -10.455 -7.117 1.00 79.31 91 LYS A CA 1
ATOM 734 C C . LYS A 1 91 ? -7.142 -10.447 -6.715 1.00 79.31 91 LYS A C 1
ATOM 736 O O . LYS A 1 91 ? -7.498 -10.671 -5.559 1.00 79.31 91 LYS A O 1
ATOM 741 N N . THR A 1 92 ? -8.013 -10.229 -7.696 1.00 79.94 92 THR A N 1
ATOM 742 C CA . THR A 1 92 ? -9.473 -10.206 -7.504 1.00 79.94 92 THR A CA 1
ATOM 743 C C . THR A 1 92 ? -10.057 -11.551 -7.058 1.00 79.94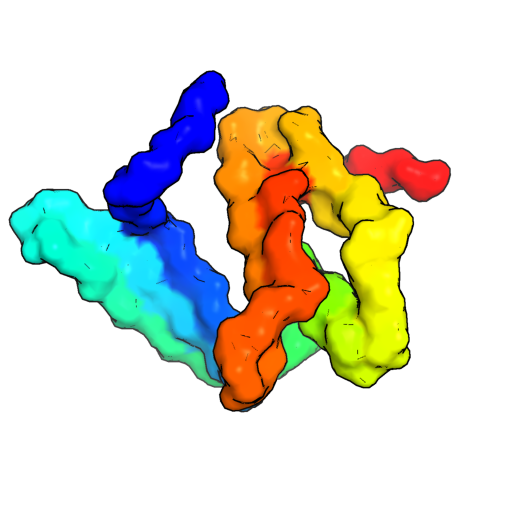 92 THR A C 1
ATOM 745 O O . THR A 1 92 ? -11.176 -11.592 -6.554 1.00 79.94 92 THR A O 1
ATOM 748 N N . ASP A 1 93 ? -9.307 -12.647 -7.197 1.00 84.12 93 ASP A N 1
ATOM 749 C CA . ASP A 1 93 ? -9.638 -13.978 -6.674 1.00 84.12 93 ASP A CA 1
ATOM 750 C C . ASP A 1 93 ? -9.128 -14.212 -5.235 1.00 84.12 93 ASP A C 1
ATOM 752 O O . ASP A 1 93 ? -9.122 -15.346 -4.752 1.00 84.12 93 ASP A O 1
ATOM 756 N N . ASN A 1 94 ? -8.712 -13.144 -4.542 1.00 76.06 94 ASN A N 1
ATOM 757 C CA . ASN A 1 94 ? -8.116 -13.141 -3.204 1.00 76.06 94 ASN A CA 1
ATOM 758 C C . ASN A 1 94 ? -6.798 -13.922 -3.085 1.00 76.06 94 ASN A C 1
ATOM 760 O O . ASN A 1 94 ? -6.341 -14.181 -1.967 1.00 76.06 94 ASN A O 1
ATOM 764 N N . GLN A 1 95 ? -6.153 -14.290 -4.196 1.00 81.88 95 GLN A N 1
ATOM 765 C CA . GLN A 1 95 ? -4.808 -14.846 -4.136 1.00 81.88 95 GLN A CA 1
ATOM 766 C C . GLN A 1 95 ? -3.786 -13.736 -3.894 1.00 81.88 95 GLN A C 1
ATOM 768 O O . GLN A 1 95 ? -3.800 -12.691 -4.551 1.00 81.88 95 GLN A O 1
ATOM 773 N N . ILE A 1 96 ? -2.879 -13.983 -2.949 1.00 80.31 96 ILE A N 1
ATOM 774 C CA . ILE A 1 96 ? -1.695 -13.148 -2.758 1.00 80.31 96 ILE A CA 1
ATOM 775 C C . ILE A 1 96 ? -0.782 -13.395 -3.954 1.00 80.31 96 ILE A C 1
ATOM 777 O O . ILE A 1 96 ? -0.273 -14.501 -4.135 1.00 80.31 96 ILE A O 1
ATOM 781 N N . GLU A 1 97 ? -0.569 -12.365 -4.762 1.00 81.38 97 GLU A N 1
ATOM 782 C CA . GLU A 1 97 ? 0.424 -12.412 -5.833 1.00 81.38 97 GLU A CA 1
ATOM 783 C C . GLU A 1 97 ? 1.839 -12.361 -5.248 1.00 81.38 97 GLU A C 1
ATOM 785 O O . GLU A 1 97 ? 2.751 -13.055 -5.702 1.00 81.38 97 GLU A O 1
ATOM 790 N N . SER A 1 98 ? 2.003 -11.554 -4.200 1.00 77.19 98 SER A N 1
ATOM 791 C CA . SER A 1 98 ? 3.294 -11.277 -3.580 1.00 77.19 98 SER A CA 1
ATOM 792 C C . SER A 1 98 ? 3.122 -10.513 -2.271 1.00 77.19 98 SER A C 1
ATOM 794 O O . SER A 1 98 ? 2.205 -9.705 -2.119 1.00 77.19 98 SER A O 1
ATOM 796 N N . MET A 1 99 ? 4.036 -10.762 -1.332 1.00 79.69 99 MET A N 1
ATOM 797 C CA . MET A 1 99 ? 4.126 -10.076 -0.045 1.00 79.69 99 MET A CA 1
ATOM 798 C C . MET A 1 99 ? 5.599 -9.851 0.295 1.00 79.69 99 MET A C 1
ATOM 800 O O . MET A 1 99 ? 6.365 -10.811 0.362 1.00 79.69 99 MET A O 1
ATOM 804 N N . TYR A 1 100 ? 5.991 -8.595 0.507 1.00 76.94 100 TYR A N 1
ATOM 805 C CA . TYR A 1 100 ? 7.370 -8.223 0.825 1.00 76.94 100 TYR A CA 1
ATOM 806 C C . TYR A 1 100 ? 7.410 -7.184 1.935 1.00 76.94 100 TYR A C 1
ATOM 808 O O . TYR A 1 100 ? 6.581 -6.276 1.990 1.00 76.94 100 TYR A O 1
ATOM 816 N N . MET A 1 101 ? 8.405 -7.318 2.804 1.00 76.81 101 MET A N 1
ATOM 817 C CA . MET A 1 101 ? 8.765 -6.296 3.772 1.00 76.81 101 MET A CA 1
ATOM 818 C C . MET A 1 101 ? 9.869 -5.434 3.167 1.00 76.81 101 MET A C 1
ATOM 820 O O . MET A 1 101 ? 10.876 -5.974 2.709 1.00 76.81 101 MET A O 1
ATOM 824 N N . ARG A 1 102 ? 9.686 -4.117 3.169 1.00 73.00 102 ARG A N 1
ATOM 825 C CA . ARG A 1 102 ? 10.715 -3.158 2.759 1.00 73.00 102 ARG A CA 1
ATOM 826 C C . ARG A 1 102 ? 10.597 -1.875 3.565 1.00 73.00 102 ARG A C 1
ATOM 828 O O . ARG A 1 102 ? 9.551 -1.575 4.146 1.00 73.00 102 ARG A O 1
ATOM 835 N N . CYS A 1 103 ? 11.681 -1.128 3.586 1.00 72.12 103 CYS A N 1
ATOM 836 C CA . CYS A 1 103 ? 11.714 0.221 4.106 1.00 72.12 103 CYS A CA 1
ATOM 837 C C . CYS A 1 103 ? 11.497 1.207 2.962 1.00 72.12 103 CYS A C 1
ATOM 839 O O . CYS A 1 103 ? 11.925 0.960 1.833 1.00 72.12 103 CYS A O 1
ATOM 841 N N . TRP A 1 104 ? 10.864 2.337 3.265 1.00 65.88 104 TRP A N 1
ATOM 842 C CA . TRP A 1 104 ? 10.840 3.445 2.326 1.00 65.88 104 TRP A CA 1
ATOM 843 C C . TRP A 1 104 ? 12.255 4.019 2.204 1.00 65.88 104 TRP A C 1
ATOM 845 O O . TRP A 1 104 ? 12.858 4.450 3.190 1.00 65.88 104 TRP A O 1
ATOM 855 N N . THR A 1 105 ? 12.793 4.008 0.990 1.00 65.31 105 THR A N 1
ATOM 856 C CA . THR A 1 105 ? 14.041 4.693 0.647 1.00 65.31 105 THR A CA 1
ATOM 857 C C . THR A 1 105 ? 13.702 5.710 -0.435 1.00 65.31 105 THR A C 1
ATOM 859 O O . THR A 1 105 ? 13.206 5.288 -1.484 1.00 65.31 105 THR A O 1
ATOM 862 N N . PRO A 1 106 ? 13.938 7.018 -0.230 1.00 66.25 106 PRO A N 1
ATOM 863 C CA . PRO A 1 106 ? 13.743 7.989 -1.299 1.00 66.25 106 PRO A CA 1
ATOM 864 C C . PRO A 1 106 ? 14.626 7.626 -2.495 1.00 66.25 106 PRO A C 1
ATOM 866 O O . PRO A 1 106 ? 15.738 7.129 -2.305 1.00 66.25 106 PRO A O 1
ATOM 869 N N . THR A 1 107 ? 14.148 7.877 -3.714 1.00 67.62 107 THR A N 1
ATOM 870 C CA . THR A 1 107 ? 14.834 7.487 -4.958 1.00 67.62 107 THR A CA 1
ATOM 871 C C . THR A 1 107 ? 16.288 7.954 -4.997 1.00 67.62 107 THR A C 1
ATOM 873 O O . THR A 1 107 ? 17.163 7.172 -5.352 1.00 67.62 107 THR A O 1
ATOM 876 N N . ASP A 1 108 ? 16.565 9.165 -4.505 1.00 66.38 108 ASP A N 1
ATOM 877 C CA . ASP A 1 108 ? 17.910 9.756 -4.429 1.00 66.38 108 ASP A CA 1
ATOM 878 C C . ASP A 1 108 ? 18.916 8.951 -3.581 1.00 66.38 108 ASP A C 1
ATOM 880 O O . ASP A 1 108 ? 20.125 9.149 -3.693 1.00 66.38 108 ASP A O 1
ATOM 884 N N . PHE A 1 109 ? 18.434 8.054 -2.717 1.00 63.31 109 PHE A N 1
ATOM 885 C CA . PHE A 1 109 ? 19.252 7.220 -1.831 1.00 63.31 109 PHE A CA 1
ATOM 886 C C . PHE A 1 109 ? 19.282 5.745 -2.254 1.00 63.31 109 PHE A C 1
ATOM 888 O O . PHE A 1 109 ? 19.907 4.927 -1.573 1.00 63.31 109 PHE A O 1
ATOM 895 N N . ARG A 1 110 ? 18.619 5.381 -3.359 1.00 67.88 110 ARG A N 1
ATOM 896 C CA . ARG A 1 110 ? 18.660 4.025 -3.919 1.00 67.88 110 ARG A CA 1
ATOM 897 C C . ARG A 1 110 ? 19.918 3.906 -4.790 1.00 67.88 110 ARG A C 1
ATOM 899 O O . ARG A 1 110 ? 20.072 4.637 -5.760 1.00 67.88 110 ARG A O 1
ATOM 906 N N . ASN A 1 111 ? 20.842 3.008 -4.437 1.00 57.09 111 ASN A N 1
ATOM 907 C CA . ASN A 1 111 ? 22.000 2.705 -5.289 1.00 57.09 111 ASN A CA 1
ATOM 908 C C . ASN A 1 111 ? 21.522 1.861 -6.484 1.00 57.09 111 ASN A C 1
ATOM 910 O O . ASN A 1 111 ? 21.138 0.707 -6.279 1.00 57.09 111 ASN A O 1
ATOM 914 N N . GLU A 1 112 ? 21.522 2.441 -7.687 1.00 54.16 112 GLU A N 1
ATOM 915 C CA . GLU A 1 112 ? 21.241 1.739 -8.955 1.00 54.16 112 GLU A CA 1
ATOM 916 C C . GLU A 1 112 ? 22.313 0.698 -9.315 1.00 54.16 112 GLU A C 1
ATOM 918 O O . GLU A 1 112 ? 23.525 1.013 -9.222 1.00 54.16 112 GLU A O 1
#

Foldseek 3Di:
DDDDDPDDDQWDWDDDPQKIWIWGQDPVVRGTDIDMDRHDLVRLCDDVRPRVLVSVVVVCVVVVHPCVPCVLQSAAPDAPVNDKDKDWDADPVRDTPDIDIGHHDPPVRRDD

Organism: NCBI:txid192903